Protein AF-A0A2I8A7H7-F1 (afdb_monomer)

Mean predicted aligned error: 17.67 Å

Secondary structure (DSSP, 8-state):
-PPPTT-----TTTTSSSHHHHHHHHHHHHHHHHHHHHHHHHHHHHHHTTTTTSTTSSTTHHHHHHHHHHHHHHHHHHHHHHHHHHHHHHHHTT--

pLDDT: mean 74.41, std 13.61, range [52.31, 98.0]

Foldseek 3Di:
DDDDPPDDPPPPDPQCPDPNNVVVVVVVVVVVVVVVVVVVVVVVVVCVVVVPPPPPPPVPPVVVVVVVVVVVVVVVVVVVVVVVVVVVVVVVVVPD

Radius of gyration: 31.08 Å; Cα contacts (8 Å, |Δi|>4): 6; chains: 1; bounding box: 53×71×58 Å

Solvent-accessible surface area (backbone atoms only — not comparable to full-atom values): 5874 Å² total; per-residue (Å²): 137,83,76,58,94,88,53,69,86,77,68,85,67,79,56,58,83,42,76,69,23,51,51,51,51,50,51,52,52,50,54,54,50,52,51,53,49,54,56,50,51,58,48,47,63,57,38,70,80,53,59,88,81,62,78,78,67,67,78,60,51,62,63,53,54,56,52,54,55,51,51,54,52,51,50,53,53,50,52,54,52,50,54,56,53,61,55,56,58,63,61,63,68,72,78,113

Sequence (96 aa):
MRLKRWESPRREGRNDKGKGGSARKRQIKKQRQMLRQKLKEANKQNKQNNQNDNKNREDFFFPVFLLVLRINLHICTYTNIKCVMDMSEKHTSKIK

Structure (mmCIF, N/CA/C/O backbone):
data_AF-A0A2I8A7H7-F1
#
_entry.id   AF-A0A2I8A7H7-F1
#
loop_
_atom_site.group_PDB
_atom_site.id
_atom_site.type_symbol
_atom_site.label_atom_id
_atom_site.label_alt_id
_atom_site.label_comp_id
_atom_site.label_asym_id
_atom_site.label_entity_id
_atom_site.label_seq_id
_atom_site.pdbx_PDB_ins_code
_atom_site.Cartn_x
_atom_site.Cartn_y
_atom_site.Cartn_z
_atom_site.occupancy
_atom_site.B_iso_or_equiv
_atom_site.auth_seq_id
_atom_site.auth_comp_id
_atom_site.auth_asym_id
_atom_site.auth_atom_id
_atom_site.pdbx_PDB_model_num
ATOM 1 N N . MET A 1 1 ? 28.462 -14.214 -4.226 1.00 56.66 1 MET A N 1
ATOM 2 C CA . MET A 1 1 ? 28.592 -14.691 -5.624 1.00 56.66 1 MET A CA 1
ATOM 3 C C . MET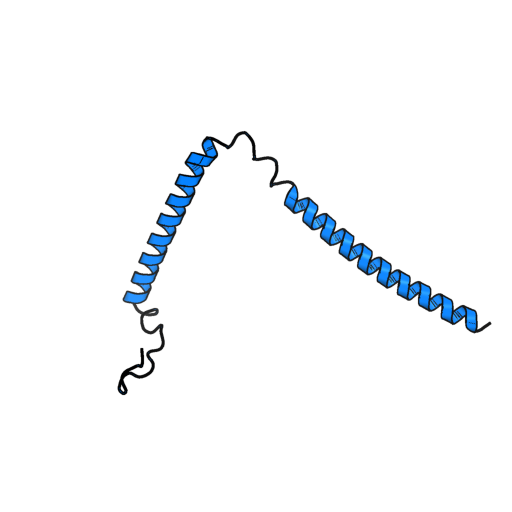 A 1 1 ? 29.251 -13.600 -6.454 1.00 56.66 1 MET A C 1
ATOM 5 O O . MET A 1 1 ? 28.756 -12.482 -6.433 1.00 56.66 1 MET A O 1
ATOM 9 N N . ARG A 1 2 ? 30.371 -13.884 -7.131 1.00 75.94 2 ARG A N 1
ATOM 10 C CA . ARG A 1 2 ? 30.986 -12.950 -8.093 1.00 75.94 2 ARG A CA 1
ATOM 11 C C . ARG A 1 2 ? 30.378 -13.180 -9.482 1.00 75.94 2 ARG A C 1
ATOM 13 O O . ARG A 1 2 ? 30.204 -14.332 -9.868 1.00 75.94 2 ARG A O 1
ATOM 20 N N . LEU A 1 3 ? 30.056 -12.106 -10.206 1.00 64.81 3 LEU A N 1
ATOM 21 C CA . LEU A 1 3 ? 29.582 -12.189 -11.595 1.00 64.81 3 LEU A CA 1
ATOM 22 C C . LEU A 1 3 ? 30.694 -12.706 -12.521 1.00 64.81 3 LEU A C 1
ATOM 24 O O . LEU A 1 3 ? 31.877 -12.438 -12.287 1.00 64.81 3 LEU A O 1
ATOM 28 N N . LYS A 1 4 ? 30.320 -13.434 -13.584 1.00 77.56 4 LYS A N 1
ATOM 29 C CA . LYS A 1 4 ? 31.277 -13.859 -14.617 1.00 77.56 4 LYS A CA 1
ATOM 30 C C . LYS A 1 4 ? 31.776 -12.643 -15.404 1.00 77.56 4 LYS A C 1
ATOM 32 O O . LYS A 1 4 ? 31.050 -11.679 -15.601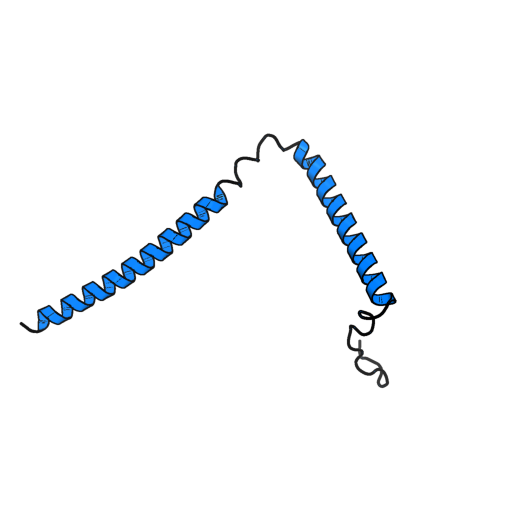 1.00 77.56 4 LYS A O 1
ATOM 37 N N . ARG A 1 5 ? 33.020 -12.695 -15.892 1.00 69.31 5 ARG A N 1
ATOM 38 C CA . ARG A 1 5 ? 33.715 -11.563 -16.546 1.00 69.31 5 ARG A CA 1
ATOM 39 C C . ARG A 1 5 ? 33.002 -11.004 -17.790 1.00 69.31 5 ARG A C 1
ATOM 41 O O . ARG A 1 5 ? 33.161 -9.832 -18.099 1.00 69.31 5 ARG A O 1
ATOM 48 N N . TRP A 1 6 ? 32.212 -11.819 -18.483 1.00 76.38 6 TRP A N 1
ATOM 49 C CA . TRP A 1 6 ? 31.400 -11.413 -19.641 1.00 76.38 6 TRP A CA 1
ATOM 50 C C . TRP A 1 6 ? 29.988 -10.939 -19.258 1.00 76.38 6 TRP A C 1
ATOM 52 O O . TRP A 1 6 ? 29.181 -10.572 -20.109 1.00 76.38 6 TRP A O 1
ATOM 62 N N . GLU A 1 7 ? 29.667 -10.945 -17.971 1.00 68.56 7 GLU A N 1
ATOM 63 C CA . GLU A 1 7 ? 28.370 -10.574 -17.440 1.00 68.56 7 GLU A CA 1
ATOM 64 C C . GLU A 1 7 ? 28.460 -9.127 -16.945 1.00 68.56 7 GLU A C 1
ATOM 66 O O . GLU A 1 7 ? 28.847 -8.855 -15.810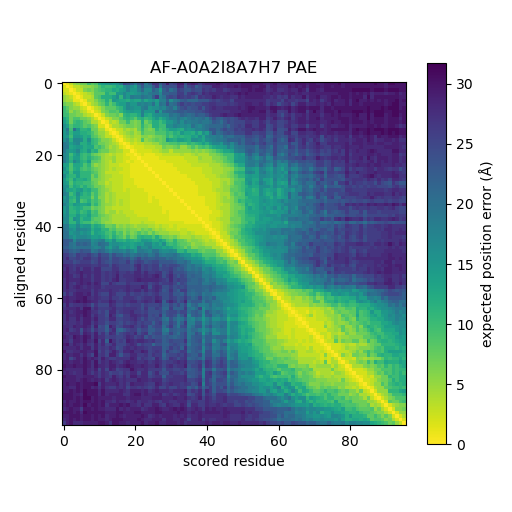 1.00 68.56 7 GLU A O 1
ATOM 71 N N . SER A 1 8 ? 28.151 -8.175 -17.833 1.00 70.31 8 SER A N 1
ATOM 72 C CA . SER A 1 8 ? 28.041 -6.758 -17.457 1.00 70.31 8 SER A CA 1
ATOM 73 C C . SER A 1 8 ? 27.062 -6.631 -16.283 1.00 70.31 8 SER A C 1
ATOM 75 O O . SER A 1 8 ? 26.032 -7.317 -16.338 1.00 70.31 8 SER A O 1
ATOM 77 N N . PRO A 1 9 ? 27.345 -5.818 -15.236 1.00 74.06 9 PRO A N 1
ATOM 78 C CA . PRO A 1 9 ? 26.492 -5.687 -14.057 1.00 74.06 9 PRO A CA 1
ATOM 79 C C . PRO A 1 9 ? 25.034 -5.512 -14.474 1.00 74.06 9 PRO A C 1
ATOM 81 O O . PRO A 1 9 ? 24.622 -4.445 -14.940 1.00 74.06 9 PRO A O 1
ATOM 84 N N . ARG A 1 10 ? 24.256 -6.599 -14.394 1.00 71.12 10 ARG A N 1
ATOM 85 C CA . ARG A 1 10 ? 22.880 -6.596 -14.884 1.00 71.12 10 ARG A CA 1
ATOM 86 C C . ARG A 1 10 ? 22.090 -5.725 -13.928 1.00 71.12 10 ARG A C 1
ATOM 88 O O . ARG A 1 10 ? 21.741 -6.162 -12.839 1.00 71.12 10 ARG A O 1
ATOM 95 N N . ARG A 1 11 ? 21.834 -4.480 -14.328 1.00 68.25 11 ARG A N 1
ATOM 96 C CA . ARG A 1 11 ? 20.935 -3.601 -13.585 1.00 68.25 11 ARG A CA 1
ATOM 97 C C . ARG A 1 11 ? 19.570 -4.277 -13.501 1.00 68.25 11 ARG A C 1
ATOM 99 O O . ARG A 1 11 ? 18.984 -4.647 -14.524 1.00 68.25 11 ARG A O 1
ATOM 106 N N . GLU A 1 12 ? 19.084 -4.454 -12.282 1.00 71.56 12 GLU A N 1
ATOM 107 C CA . GLU A 1 12 ? 17.722 -4.908 -12.036 1.00 71.56 12 GLU A CA 1
ATOM 108 C C . GLU A 1 12 ? 16.743 -3.914 -12.693 1.00 71.56 12 GLU A C 1
ATOM 110 O O . GLU A 1 12 ? 16.957 -2.702 -12.652 1.00 71.56 12 GLU A O 1
ATOM 115 N N . GLY A 1 13 ? 15.705 -4.414 -13.377 1.00 71.56 13 GLY A N 1
ATOM 116 C CA . GLY A 1 13 ? 14.660 -3.565 -13.976 1.00 71.56 13 GLY A CA 1
ATOM 117 C C . GLY A 1 13 ? 14.531 -3.559 -15.507 1.00 71.56 13 GLY A C 1
ATOM 118 O O . GLY A 1 13 ? 13.647 -2.882 -16.036 1.00 71.56 13 GLY A O 1
ATOM 119 N N . ARG A 1 14 ? 15.323 -4.347 -16.255 1.00 68.00 14 ARG A N 1
ATOM 120 C CA . ARG A 1 14 ? 15.138 -4.509 -17.722 1.00 68.00 14 ARG A CA 1
ATOM 121 C C . ARG A 1 14 ? 13.770 -5.108 -18.086 1.00 68.00 14 ARG A C 1
ATOM 123 O O . ARG A 1 14 ? 13.202 -4.785 -19.126 1.00 68.00 14 ARG A O 1
ATOM 130 N N . ASN A 1 15 ? 13.211 -5.932 -17.199 1.00 66.25 15 ASN A N 1
ATOM 131 C CA . ASN A 1 15 ? 12.013 -6.729 -17.471 1.00 66.25 15 ASN A CA 1
ATOM 132 C C . ASN A 1 15 ? 10.716 -6.053 -17.010 1.00 66.25 15 ASN A C 1
ATOM 134 O O . ASN A 1 15 ? 9.649 -6.614 -17.212 1.00 66.25 15 ASN A O 1
ATOM 138 N N . ASP A 1 16 ? 10.783 -4.865 -16.407 1.00 68.50 16 ASP A N 1
ATOM 139 C CA . ASP A 1 16 ? 9.642 -4.208 -15.758 1.00 68.50 16 ASP A CA 1
ATOM 140 C C . ASP A 1 16 ? 8.780 -3.342 -16.681 1.00 68.50 16 ASP A C 1
ATOM 142 O O . ASP A 1 16 ? 7.659 -2.984 -16.299 1.00 68.50 16 ASP A O 1
ATOM 146 N N . LYS A 1 17 ? 9.316 -2.985 -17.856 1.00 74.19 17 LYS A N 1
ATOM 147 C CA . LYS A 1 17 ? 8.715 -2.057 -18.830 1.00 74.19 17 LYS A CA 1
ATOM 148 C C . LYS A 1 17 ? 8.111 -2.760 -20.059 1.00 74.19 17 LYS A C 1
ATOM 150 O O . LYS A 1 17 ? 7.515 -2.100 -20.899 1.00 74.19 17 LYS A O 1
ATOM 155 N N . GLY A 1 18 ? 8.249 -4.086 -20.162 1.00 83.06 18 GLY A N 1
ATOM 156 C CA . GLY A 1 18 ? 7.691 -4.896 -21.254 1.00 83.06 18 GLY A CA 1
ATOM 157 C C . GLY A 1 18 ? 6.405 -5.638 -20.876 1.00 83.06 18 GLY A C 1
ATOM 158 O O . GLY A 1 18 ? 6.041 -5.727 -19.702 1.00 83.06 18 GLY A O 1
ATOM 159 N N . LYS A 1 19 ? 5.750 -6.255 -21.870 1.00 82.75 19 LYS A N 1
ATOM 160 C CA . LYS A 1 19 ? 4.497 -7.024 -21.706 1.00 82.75 19 LYS A CA 1
ATOM 161 C C . LYS A 1 19 ? 4.599 -8.097 -20.608 1.00 82.75 19 LYS A C 1
ATOM 163 O O . LYS A 1 19 ? 3.680 -8.235 -19.802 1.00 82.75 19 LYS A O 1
ATOM 168 N N . GLY A 1 20 ? 5.745 -8.780 -20.516 1.00 87.88 20 GLY A N 1
ATOM 169 C CA . GLY A 1 20 ? 6.033 -9.760 -19.458 1.00 87.88 20 GLY A CA 1
ATOM 170 C C . GLY A 1 20 ? 6.151 -9.147 -18.055 1.00 87.88 20 GLY A C 1
ATOM 171 O O . GLY A 1 20 ? 5.61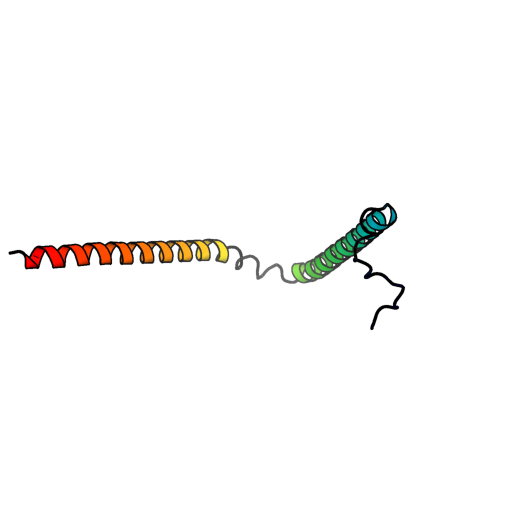8 -9.698 -17.093 1.00 87.88 20 GLY A O 1
ATOM 172 N N . GLY A 1 21 ? 6.761 -7.966 -17.932 1.00 89.94 21 GLY A N 1
ATOM 173 C CA . GLY A 1 21 ? 6.859 -7.224 -16.670 1.00 89.94 21 GLY A CA 1
ATOM 174 C C . GLY A 1 21 ? 5.517 -6.743 -16.157 1.00 89.94 21 GLY A C 1
ATOM 175 O O . GLY A 1 21 ? 5.177 -6.942 -14.991 1.00 89.94 21 GLY A O 1
ATOM 176 N N . SER A 1 22 ? 4.719 -6.151 -17.045 1.00 89.31 22 SER A N 1
ATOM 177 C CA . SER A 1 22 ? 3.369 -5.695 -16.719 1.00 89.31 22 SER A CA 1
ATOM 178 C C . SER A 1 22 ? 2.464 -6.862 -16.312 1.00 89.31 22 SER A C 1
ATOM 180 O O . SER A 1 22 ? 1.727 -6.743 -15.333 1.00 89.31 22 SER A O 1
ATOM 182 N N . ALA A 1 23 ? 2.551 -8.007 -16.998 1.00 92.19 23 ALA A N 1
ATOM 183 C CA . ALA A 1 23 ? 1.821 -9.220 -16.627 1.00 92.19 23 ALA A CA 1
ATOM 184 C C . ALA A 1 23 ? 2.241 -9.741 -15.241 1.00 92.19 23 ALA A C 1
ATOM 186 O O . ALA A 1 23 ? 1.384 -9.974 -14.386 1.00 92.19 23 ALA A O 1
ATOM 187 N N . ARG A 1 24 ? 3.550 -9.819 -14.969 1.00 90.50 24 ARG A N 1
ATOM 188 C CA . ARG A 1 24 ? 4.084 -10.235 -13.663 1.00 90.50 24 ARG A CA 1
ATOM 189 C C . ARG A 1 24 ? 3.650 -9.295 -12.534 1.00 90.50 24 ARG A C 1
ATOM 191 O O . ARG A 1 24 ? 3.204 -9.752 -11.484 1.00 90.50 24 ARG A O 1
ATOM 198 N N . LYS A 1 25 ? 3.688 -7.976 -12.753 1.00 91.56 25 LYS A N 1
ATOM 199 C CA . LYS A 1 25 ? 3.195 -6.975 -11.787 1.00 91.56 25 LYS A CA 1
ATOM 200 C C . LYS A 1 25 ? 1.706 -7.158 -11.481 1.00 91.56 25 LYS A C 1
ATOM 202 O O . LYS A 1 25 ? 1.307 -7.073 -10.319 1.00 91.56 25 LYS A O 1
ATOM 207 N N . ARG A 1 26 ? 0.882 -7.454 -12.495 1.00 94.50 26 ARG A N 1
ATOM 208 C CA . ARG A 1 26 ? -0.552 -7.753 -12.314 1.00 94.50 26 ARG A CA 1
ATOM 209 C C . ARG A 1 26 ? -0.768 -9.019 -11.485 1.00 94.50 26 ARG A C 1
ATOM 211 O O . ARG A 1 26 ? -1.591 -8.995 -10.572 1.00 94.50 26 ARG A O 1
ATOM 218 N N . GLN A 1 27 ? -0.008 -10.084 -11.743 1.00 95.69 27 GLN A N 1
ATOM 219 C CA . GLN A 1 27 ? -0.070 -11.320 -10.952 1.00 95.69 27 GLN A CA 1
ATOM 220 C C . GLN A 1 27 ? 0.268 -11.061 -9.480 1.00 95.69 27 GLN A C 1
ATOM 222 O O . GLN A 1 27 ? -0.508 -11.426 -8.597 1.00 95.69 27 GLN A O 1
ATOM 227 N N . ILE A 1 28 ? 1.363 -10.343 -9.216 1.00 95.88 28 ILE A N 1
ATOM 228 C CA . ILE A 1 28 ? 1.780 -9.983 -7.853 1.00 95.88 28 ILE A CA 1
ATOM 229 C C . ILE A 1 28 ? 0.710 -9.128 -7.161 1.00 95.88 28 ILE A C 1
ATOM 231 O O . ILE A 1 28 ? 0.381 -9.359 -5.996 1.00 95.88 28 ILE A O 1
ATOM 235 N N . LYS A 1 29 ? 0.115 -8.157 -7.868 1.00 96.88 29 LYS A N 1
ATOM 236 C CA . LYS A 1 29 ? -0.974 -7.333 -7.323 1.00 96.88 29 LYS A CA 1
ATOM 237 C C . LYS A 1 29 ? -2.184 -8.190 -6.935 1.00 96.88 29 LYS A C 1
ATOM 239 O O . LYS A 1 29 ? -2.720 -8.004 -5.845 1.00 96.88 29 LYS A O 1
ATOM 244 N N . LYS A 1 30 ? -2.568 -9.154 -7.780 1.00 98.00 30 LYS A N 1
ATOM 245 C CA . LYS A 1 30 ? -3.676 -10.083 -7.512 1.00 98.00 30 LYS A CA 1
ATOM 246 C C . LYS A 1 30 ? -3.394 -10.956 -6.287 1.00 98.00 30 LYS A C 1
ATOM 248 O O . LYS A 1 30 ? -4.240 -11.046 -5.405 1.00 98.00 30 LYS A O 1
ATOM 253 N N . GLN A 1 31 ? -2.191 -11.526 -6.182 1.00 97.62 31 GLN A N 1
ATOM 254 C CA . GLN A 1 31 ? -1.769 -12.309 -5.012 1.00 97.62 31 GLN A CA 1
ATOM 255 C C . GLN A 1 31 ? -1.848 -11.489 -3.719 1.00 97.62 31 GLN A C 1
ATOM 257 O O . GLN A 1 31 ? -2.447 -11.930 -2.739 1.00 97.62 31 GLN A O 1
ATOM 262 N N . ARG A 1 32 ? -1.321 -10.258 -3.731 1.00 97.56 32 ARG A N 1
ATOM 263 C CA . ARG A 1 32 ? -1.386 -9.350 -2.575 1.00 97.56 32 ARG A CA 1
ATOM 264 C C . ARG A 1 32 ? -2.822 -8.985 -2.197 1.00 97.56 32 ARG A C 1
ATOM 266 O O . ARG A 1 32 ? -3.134 -8.911 -1.013 1.00 97.56 32 ARG A O 1
ATOM 273 N N . GLN A 1 33 ? -3.695 -8.750 -3.175 1.00 97.62 33 GLN A N 1
ATOM 274 C CA . GLN A 1 33 ? -5.103 -8.447 -2.919 1.00 97.62 33 GLN A CA 1
ATOM 275 C C . GLN A 1 33 ? -5.831 -9.632 -2.276 1.00 97.62 33 GLN A C 1
ATOM 277 O O . GLN A 1 33 ? -6.521 -9.433 -1.278 1.00 97.62 33 GLN A O 1
ATOM 282 N N . MET A 1 34 ? -5.624 -10.848 -2.789 1.00 97.25 34 MET A N 1
ATOM 283 C CA . MET A 1 34 ? -6.190 -12.062 -2.193 1.00 97.25 34 MET A CA 1
ATOM 284 C C . MET A 1 34 ? -5.689 -12.266 -0.761 1.00 97.25 34 MET A C 1
ATOM 286 O O . MET A 1 34 ? -6.479 -12.559 0.129 1.00 97.25 34 MET A O 1
ATOM 290 N N . LEU A 1 35 ? -4.397 -12.040 -0.503 1.00 96.69 35 LEU A N 1
ATOM 291 C CA . LEU A 1 35 ? -3.846 -12.114 0.852 1.00 96.69 35 LEU A CA 1
ATOM 292 C C . LEU A 1 35 ? -4.519 -11.105 1.795 1.00 96.69 35 LEU A C 1
ATOM 294 O O . LEU A 1 35 ? -4.907 -11.460 2.903 1.00 96.69 35 LEU A O 1
ATOM 298 N N . ARG A 1 36 ? -4.717 -9.859 1.347 1.00 96.12 36 ARG A N 1
ATOM 299 C CA . ARG A 1 36 ? -5.427 -8.835 2.133 1.00 96.12 36 ARG A CA 1
ATOM 300 C C . ARG A 1 36 ? -6.865 -9.239 2.450 1.00 96.12 36 ARG A C 1
ATOM 302 O O . ARG A 1 36 ? -7.327 -8.945 3.547 1.00 96.12 36 ARG A O 1
ATOM 309 N N . GLN A 1 37 ? -7.570 -9.867 1.510 1.00 94.81 37 GLN A N 1
ATOM 310 C CA . GLN A 1 37 ? -8.931 -10.362 1.735 1.00 94.81 37 GLN A CA 1
ATOM 311 C C . GLN A 1 37 ? -8.938 -11.473 2.784 1.00 94.81 37 GLN A C 1
ATOM 313 O O . GLN A 1 37 ? -9.625 -11.324 3.788 1.00 94.81 37 GLN A O 1
ATOM 318 N N . LYS A 1 38 ? -8.068 -12.481 2.643 1.00 93.81 38 LYS A N 1
ATOM 319 C CA . LYS A 1 38 ? -7.928 -13.574 3.618 1.00 93.81 38 LYS A CA 1
ATOM 320 C C . LYS A 1 38 ? -7.613 -13.074 5.029 1.00 93.81 38 LYS A C 1
ATOM 322 O O . LYS A 1 38 ? -8.24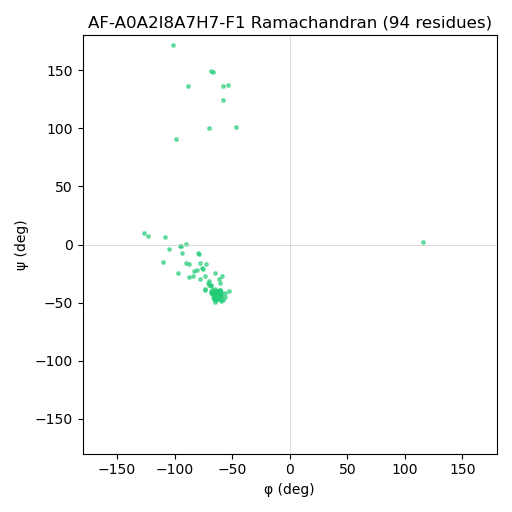7 -13.498 5.986 1.00 93.81 38 LYS A O 1
ATOM 327 N N . LEU A 1 39 ? -6.682 -12.127 5.164 1.00 92.50 39 LEU A N 1
ATOM 328 C CA . LEU A 1 39 ? -6.346 -11.533 6.465 1.00 92.50 39 LEU A CA 1
ATOM 329 C C . LEU A 1 39 ? -7.520 -10.741 7.060 1.00 92.50 39 LEU A C 1
ATOM 331 O O . LEU A 1 39 ? -7.757 -10.784 8.264 1.00 92.50 39 LEU A O 1
ATOM 335 N N . LYS A 1 40 ? -8.278 -10.019 6.226 1.00 89.19 40 LYS A N 1
ATOM 336 C CA . LYS A 1 40 ? -9.479 -9.302 6.675 1.00 89.19 40 LYS A CA 1
ATOM 337 C C . LYS A 1 40 ? -10.600 -10.256 7.080 1.00 89.19 40 LYS A C 1
ATOM 339 O O . LYS A 1 40 ? -11.280 -9.970 8.056 1.00 89.19 40 LYS A O 1
ATOM 344 N N . GLU A 1 41 ? -10.805 -11.343 6.347 1.00 86.50 41 GLU A N 1
ATOM 345 C CA . GLU A 1 41 ? -11.810 -12.370 6.648 1.00 86.50 41 GLU A CA 1
ATOM 346 C C . GLU A 1 41 ? -11.481 -13.106 7.948 1.00 86.50 41 GLU A C 1
ATOM 348 O O . GLU A 1 41 ? -12.336 -13.162 8.830 1.00 86.50 41 GLU A O 1
ATOM 353 N N . ALA A 1 42 ? -10.228 -13.538 8.124 1.00 81.06 42 ALA A N 1
ATOM 354 C CA . ALA A 1 42 ? -9.750 -14.132 9.373 1.00 81.06 42 ALA A CA 1
ATOM 355 C C . ALA A 1 42 ? -9.967 -13.188 10.570 1.00 81.06 42 ALA A C 1
ATOM 357 O O . ALA A 1 42 ? -10.454 -13.591 11.624 1.00 81.06 42 ALA A O 1
ATOM 358 N N . ASN A 1 43 ? -9.696 -11.892 10.389 1.00 78.31 43 ASN A N 1
ATOM 359 C CA . ASN A 1 43 ? -9.950 -10.902 11.431 1.00 78.31 43 ASN A CA 1
ATOM 360 C C . ASN A 1 43 ? -11.442 -10.629 11.657 1.00 78.31 43 ASN A C 1
ATOM 362 O O . ASN A 1 43 ? -11.819 -10.355 12.788 1.00 78.31 43 ASN A O 1
ATOM 366 N N . LYS A 1 44 ? -12.306 -10.696 10.633 1.00 73.75 44 LYS A N 1
ATOM 367 C CA . LYS A 1 44 ? -13.760 -10.494 10.785 1.00 73.75 44 LYS A CA 1
ATOM 368 C C . LYS A 1 44 ? -14.412 -11.600 11.611 1.00 73.75 44 LYS A C 1
ATOM 370 O O . LYS A 1 44 ? -15.233 -11.273 12.461 1.00 73.75 44 LYS A O 1
ATOM 375 N N . GLN A 1 45 ? -14.019 -12.857 11.401 1.00 64.50 45 GLN A N 1
ATOM 376 C CA . GLN A 1 45 ? -14.501 -13.989 12.201 1.00 64.50 45 GLN A CA 1
ATOM 377 C C . GLN A 1 45 ? -14.137 -13.806 13.684 1.00 64.50 45 GLN A C 1
ATOM 379 O O . GLN A 1 45 ? -14.993 -13.927 14.553 1.00 64.50 45 GLN A O 1
ATOM 384 N N . ASN A 1 46 ? -12.907 -13.371 13.973 1.00 60.47 46 ASN A N 1
ATOM 385 C CA . ASN A 1 46 ? -12.483 -13.059 15.342 1.00 60.47 46 ASN A CA 1
ATOM 386 C C . ASN A 1 46 ? -13.145 -11.792 15.914 1.00 60.47 46 ASN A C 1
ATOM 388 O O . ASN A 1 46 ? -13.380 -11.712 17.121 1.00 60.47 46 ASN A O 1
ATOM 392 N N . LYS A 1 47 ? -13.458 -10.795 15.069 1.00 60.09 47 LYS A N 1
ATOM 393 C CA . LYS A 1 47 ? -14.096 -9.540 15.498 1.00 60.09 47 LYS A CA 1
ATOM 394 C C . LYS A 1 47 ? -15.569 -9.725 15.837 1.00 60.09 47 LYS A C 1
ATOM 396 O O . LYS A 1 47 ? -15.996 -9.111 16.799 1.00 60.09 47 LYS A O 1
ATOM 401 N N . GLN A 1 48 ? -16.327 -10.545 15.105 1.00 57.19 48 GLN A N 1
ATOM 402 C CA . GLN A 1 48 ? -17.740 -10.810 15.427 1.00 57.19 48 GLN A CA 1
ATOM 403 C C . GLN A 1 48 ? -17.899 -11.430 16.822 1.00 57.19 48 GLN A C 1
ATOM 405 O O . GLN A 1 48 ? -18.831 -11.080 17.535 1.00 57.19 48 GLN A O 1
ATOM 410 N N . ASN A 1 49 ? -16.927 -12.237 17.255 1.00 54.94 49 ASN A N 1
ATOM 411 C CA . ASN A 1 49 ? -16.909 -12.819 18.599 1.00 54.94 49 ASN A CA 1
ATOM 412 C C . ASN A 1 49 ? -16.446 -11.843 19.703 1.00 54.9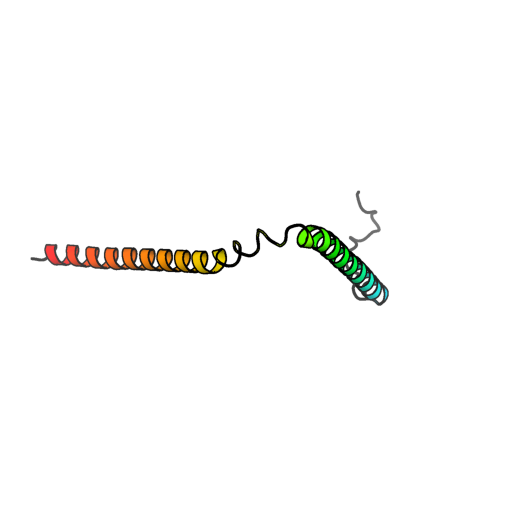4 49 ASN A C 1
ATOM 414 O O . ASN A 1 49 ? -16.677 -12.111 20.873 1.00 54.94 49 ASN A O 1
ATOM 418 N N . ASN A 1 50 ? -15.811 -10.714 19.355 1.00 54.34 50 ASN A N 1
ATOM 419 C CA . ASN A 1 50 ? -15.228 -9.748 20.307 1.00 54.34 50 ASN A CA 1
ATOM 420 C C . ASN A 1 50 ? -15.783 -8.311 20.157 1.00 54.34 50 ASN A C 1
ATOM 422 O O . ASN A 1 50 ? -15.251 -7.363 20.738 1.00 54.34 50 ASN A O 1
ATOM 426 N N . GLN A 1 51 ? -16.808 -8.099 19.324 1.00 53.03 51 GLN A N 1
ATOM 427 C CA . GLN A 1 51 ? -17.245 -6.762 18.893 1.00 53.03 51 GLN A CA 1
ATOM 428 C C . GLN A 1 51 ? -18.089 -5.999 19.913 1.00 53.03 51 GLN A C 1
ATOM 430 O O . GLN A 1 51 ? -18.315 -4.806 19.701 1.00 53.03 51 GLN A O 1
ATOM 435 N N . ASN A 1 52 ? -18.502 -6.641 21.004 1.00 53.91 52 ASN A N 1
ATOM 436 C CA . ASN A 1 52 ? -19.334 -5.998 22.015 1.00 53.91 52 ASN A CA 1
ATOM 437 C C . ASN A 1 52 ? -18.529 -5.117 22.991 1.00 53.91 52 ASN A C 1
ATOM 439 O O . ASN A 1 52 ? -19.091 -4.157 23.503 1.00 53.91 52 ASN A O 1
ATOM 443 N N . ASP A 1 53 ? -17.213 -5.327 23.156 1.00 55.25 53 ASP A N 1
ATOM 444 C CA . ASP A 1 53 ? -16.492 -4.722 24.295 1.00 55.25 53 ASP A CA 1
ATOM 445 C C . ASP A 1 53 ? -15.494 -3.592 23.969 1.00 55.25 53 ASP A C 1
ATOM 447 O O . ASP A 1 53 ? -15.088 -2.862 24.870 1.00 55.25 53 ASP A O 1
ATOM 451 N N . ASN A 1 54 ? -15.075 -3.390 22.710 1.00 55.44 54 ASN A N 1
ATOM 452 C CA . ASN A 1 54 ? -13.898 -2.536 22.419 1.00 55.44 54 ASN A CA 1
ATOM 453 C C . ASN A 1 54 ? -14.096 -1.394 21.406 1.00 55.44 54 ASN A C 1
ATOM 455 O O . ASN A 1 54 ? -13.126 -0.755 21.010 1.00 55.44 54 ASN A O 1
ATOM 459 N N . LYS A 1 55 ? -15.325 -1.080 20.980 1.00 54.56 55 LYS A N 1
ATOM 460 C CA . LYS A 1 55 ? -15.555 0.011 20.006 1.00 54.56 55 LYS A CA 1
ATOM 461 C C . LYS A 1 55 ? -15.365 1.429 20.571 1.00 54.56 55 LYS A C 1
ATOM 463 O O . LYS A 1 55 ? -15.193 2.347 19.788 1.00 54.56 55 LYS A O 1
ATOM 468 N N . ASN A 1 56 ? -15.363 1.6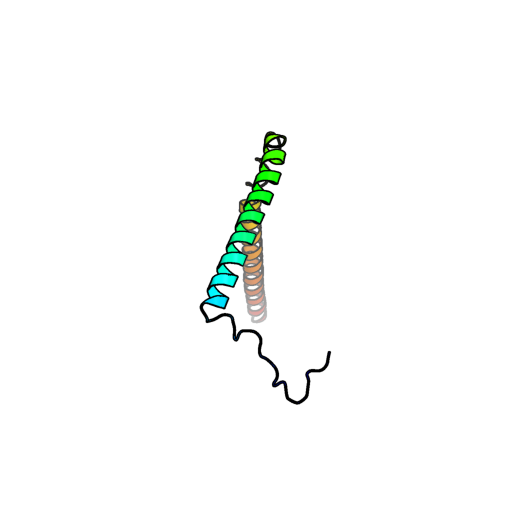09 21.893 1.00 56.12 56 ASN A N 1
ATOM 469 C CA . ASN A 1 56 ? -15.403 2.938 22.522 1.00 56.12 56 ASN A CA 1
ATOM 470 C C . ASN A 1 56 ? -14.039 3.561 22.873 1.00 56.12 56 ASN A C 1
ATOM 472 O O . ASN A 1 56 ? -14.013 4.706 23.312 1.00 56.12 56 ASN A O 1
ATOM 476 N N . ARG A 1 57 ? -12.908 2.852 22.739 1.00 57.53 57 ARG A N 1
ATOM 477 C CA . ARG A 1 57 ? -11.620 3.347 23.276 1.00 57.53 57 ARG A CA 1
ATOM 478 C C . ARG A 1 57 ? 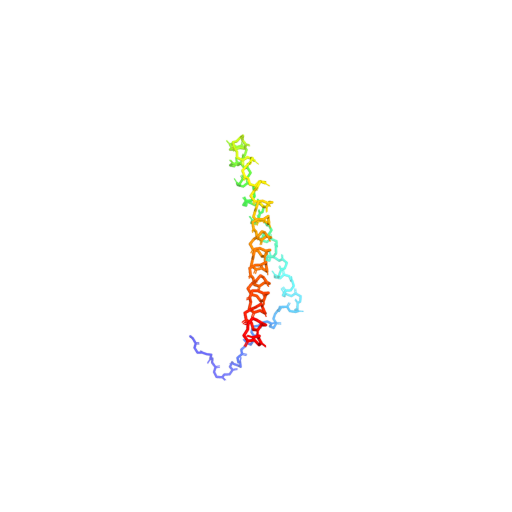-10.719 4.065 22.270 1.00 57.53 57 ARG A C 1
ATOM 480 O O . ARG A 1 57 ? -9.928 4.910 22.674 1.00 57.53 57 ARG A O 1
ATOM 487 N N . GLU A 1 58 ? -10.861 3.777 20.981 1.00 59.34 58 GLU A N 1
ATOM 488 C CA . GLU A 1 58 ? -9.940 4.279 19.949 1.00 59.34 58 GLU A CA 1
ATOM 489 C C . GLU A 1 58 ? -10.352 5.665 19.404 1.00 59.34 58 GLU A C 1
ATOM 491 O O . GLU A 1 58 ? -9.499 6.461 19.013 1.00 59.34 58 GLU A O 1
ATOM 496 N N . ASP A 1 59 ? -11.651 5.992 19.420 1.00 61.66 59 ASP A N 1
ATOM 497 C CA . ASP A 1 59 ? -12.189 7.216 18.800 1.00 61.66 59 ASP A CA 1
ATOM 498 C C . ASP A 1 59 ? -11.901 8.493 19.621 1.00 61.66 59 ASP A C 1
ATOM 500 O O . ASP A 1 59 ? -11.866 9.597 19.075 1.00 61.66 59 ASP A O 1
ATOM 504 N N . PHE A 1 60 ? -11.614 8.360 20.922 1.00 61.09 60 PHE A N 1
ATOM 505 C CA . PHE A 1 60 ? -11.296 9.492 21.807 1.00 61.09 60 PHE A CA 1
ATOM 506 C C . PHE A 1 60 ? -9.801 9.838 21.874 1.00 61.09 60 PHE A C 1
ATOM 508 O O . PHE A 1 60 ? -9.446 10.930 22.316 1.00 61.09 60 PHE A O 1
ATOM 515 N N . PHE A 1 61 ? -8.907 8.953 21.424 1.00 68.38 61 PHE A N 1
ATOM 516 C CA . PHE A 1 61 ? -7.462 9.157 21.578 1.00 68.38 61 PHE A CA 1
ATOM 517 C C . PHE A 1 61 ? -6.909 10.228 20.621 1.00 68.38 61 PHE A C 1
ATOM 519 O O . PHE A 1 61 ? -6.088 11.065 21.003 1.00 68.38 61 PHE A O 1
ATOM 526 N N . PHE A 1 62 ? -7.404 10.251 19.381 1.00 67.81 62 PHE A N 1
ATOM 527 C CA . PHE A 1 62 ? -6.961 11.186 18.344 1.00 67.81 62 PHE A CA 1
ATOM 528 C C . PHE A 1 62 ? -7.255 12.673 18.652 1.00 67.81 62 PHE A C 1
ATOM 530 O O . PHE A 1 62 ? -6.338 13.488 18.510 1.00 67.81 62 PHE A O 1
ATOM 537 N N . PRO A 1 63 ? -8.462 13.077 19.111 1.00 78.38 63 PRO A N 1
ATOM 538 C CA . PRO A 1 63 ? -8.728 14.481 19.437 1.00 78.38 63 PRO A CA 1
ATOM 539 C C . PRO A 1 63 ? -7.949 14.979 20.668 1.00 78.38 63 PRO A C 1
ATOM 541 O O . PRO A 1 63 ? -7.494 16.124 20.675 1.00 78.38 63 PRO A O 1
ATOM 544 N N . VAL A 1 64 ? -7.735 14.130 21.681 1.00 79.12 64 VAL A N 1
ATOM 545 C CA . VAL A 1 64 ? -6.989 14.497 22.901 1.00 79.12 64 VAL A CA 1
ATOM 546 C C . VAL A 1 64 ? -5.512 14.750 22.591 1.00 79.12 64 VAL A C 1
ATOM 548 O O . VAL A 1 64 ? -4.941 15.736 23.058 1.00 79.12 64 VAL A O 1
ATOM 551 N N . PHE A 1 65 ? -4.901 13.920 21.744 1.00 78.88 65 PHE A N 1
ATOM 552 C CA . PHE A 1 65 ? -3.503 14.085 21.340 1.00 78.88 65 PHE A CA 1
ATOM 553 C C . PHE A 1 65 ? -3.242 15.432 20.640 1.00 78.88 65 PHE A C 1
ATOM 555 O O . PHE A 1 65 ? -2.264 16.120 20.941 1.00 78.88 65 PHE A O 1
ATOM 562 N N . LEU A 1 66 ? -4.146 15.851 19.746 1.00 80.12 66 LEU A N 1
ATOM 563 C CA . LEU A 1 66 ? -4.024 17.124 19.027 1.00 80.12 66 LEU A CA 1
ATOM 564 C C . LEU A 1 66 ? -4.192 18.344 19.946 1.00 80.12 66 LEU A C 1
ATOM 566 O O . LEU A 1 66 ? -3.509 19.353 19.753 1.00 80.12 66 LEU A O 1
ATOM 570 N N . LEU A 1 67 ? -5.063 18.254 20.956 1.00 80.69 67 LEU A N 1
ATOM 571 C CA . LEU A 1 67 ? -5.245 19.306 21.958 1.00 80.69 67 LEU A CA 1
ATOM 572 C C . LEU A 1 67 ? -3.962 19.510 22.780 1.00 80.69 67 LEU A C 1
ATOM 574 O O . LEU A 1 67 ? -3.483 20.635 22.916 1.00 80.69 67 LEU A O 1
ATOM 578 N N . VAL A 1 68 ? -3.373 18.416 23.270 1.00 83.50 68 VAL A N 1
ATOM 579 C CA . VAL A 1 68 ? -2.139 18.450 24.069 1.00 83.50 68 VAL A CA 1
ATOM 580 C C . VAL A 1 68 ? -0.984 19.052 23.267 1.00 83.50 68 VAL A C 1
ATOM 582 O O . VAL A 1 68 ? -0.257 19.902 23.782 1.00 83.50 68 VAL A O 1
ATOM 585 N N . LEU A 1 69 ? -0.831 18.693 21.988 1.00 81.88 69 LEU A N 1
ATOM 586 C CA . LEU A 1 69 ? 0.226 19.253 21.139 1.00 81.88 69 LEU A CA 1
ATOM 587 C C . LEU A 1 69 ? 0.081 20.776 20.954 1.00 81.88 69 LEU A C 1
ATOM 589 O O . LEU A 1 69 ? 1.073 21.503 21.018 1.00 81.88 69 LEU A O 1
ATOM 593 N N . ARG A 1 70 ? -1.153 21.273 20.778 1.00 82.12 70 ARG A N 1
ATOM 594 C CA . ARG A 1 70 ? -1.424 22.716 20.657 1.00 82.12 70 ARG A CA 1
ATOM 595 C C . ARG A 1 70 ? -1.134 23.484 21.941 1.00 82.12 70 ARG A C 1
ATOM 597 O O . ARG A 1 70 ? -0.542 24.558 21.872 1.00 82.12 70 ARG A O 1
ATOM 604 N N . ILE A 1 71 ? -1.528 22.939 23.091 1.00 85.12 71 ILE A N 1
ATOM 605 C CA . ILE A 1 71 ? -1.302 23.574 24.396 1.00 85.12 71 ILE A CA 1
ATOM 606 C C . ILE A 1 71 ? 0.201 23.721 24.658 1.00 85.12 71 ILE A C 1
ATOM 608 O O . ILE A 1 71 ? 0.657 24.804 25.017 1.00 85.12 71 ILE A O 1
ATOM 612 N N . ASN A 1 72 ? 0.987 22.674 24.400 1.00 79.69 72 ASN A N 1
ATOM 613 C CA . ASN A 1 72 ? 2.436 22.710 24.613 1.00 79.69 72 ASN A CA 1
ATOM 614 C C . ASN A 1 72 ? 3.146 23.735 23.715 1.00 79.69 72 ASN A C 1
ATOM 616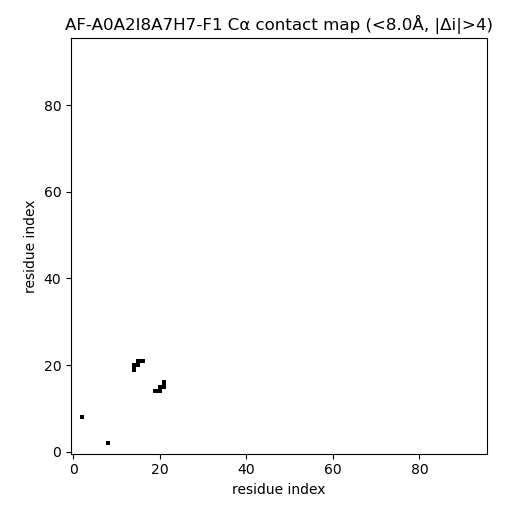 O O . ASN A 1 72 ? 4.031 24.451 24.184 1.00 79.69 72 ASN A O 1
ATOM 620 N N . LEU A 1 73 ? 2.734 23.858 22.447 1.00 79.62 73 LEU A N 1
ATOM 621 C CA . LEU A 1 73 ? 3.287 24.872 21.546 1.00 79.62 73 LEU A CA 1
ATOM 622 C C . LEU A 1 73 ? 2.959 26.292 22.032 1.00 79.62 73 LEU A C 1
ATOM 624 O O . LEU A 1 73 ? 3.840 27.147 22.046 1.00 79.62 73 LEU A O 1
ATOM 628 N N . HIS A 1 74 ? 1.721 26.520 22.484 1.00 80.38 74 HIS A N 1
ATOM 629 C CA . HIS A 1 74 ? 1.277 27.820 22.989 1.00 80.38 74 HIS A CA 1
ATOM 630 C C . HIS A 1 74 ? 2.007 28.227 24.276 1.00 80.38 74 HIS A C 1
ATOM 632 O O . HIS A 1 74 ? 2.441 29.373 24.408 1.00 80.38 74 HIS A O 1
ATOM 638 N N . ILE A 1 75 ? 2.192 27.287 25.209 1.00 79.75 75 ILE A N 1
ATOM 639 C CA . ILE A 1 75 ? 2.972 27.515 26.433 1.00 79.75 75 ILE A CA 1
ATOM 640 C C . ILE A 1 75 ? 4.408 27.890 26.066 1.00 79.75 75 ILE A C 1
ATOM 642 O O . ILE A 1 75 ? 4.907 28.896 26.558 1.00 79.75 75 ILE A O 1
ATOM 646 N N . CYS A 1 76 ? 5.040 27.149 25.151 1.00 71.56 76 CYS A N 1
ATOM 647 C CA . CYS A 1 76 ? 6.410 27.417 24.719 1.00 71.56 76 CYS A CA 1
ATOM 648 C C . CYS A 1 76 ? 6.552 28.809 24.083 1.00 71.56 76 CYS A C 1
ATOM 650 O O . CYS A 1 76 ? 7.469 29.559 24.413 1.00 71.56 76 CYS A O 1
ATOM 652 N N . THR A 1 77 ? 5.625 29.214 23.211 1.00 75.12 77 THR A N 1
ATOM 653 C CA . THR A 1 77 ? 5.651 30.569 22.642 1.00 75.12 77 THR A CA 1
ATOM 654 C C . THR A 1 77 ? 5.431 31.640 23.707 1.00 75.12 77 THR A C 1
ATOM 656 O O . THR A 1 77 ? 6.122 32.653 23.704 1.00 75.12 77 THR A O 1
ATOM 659 N N . TYR A 1 78 ? 4.525 31.405 24.657 1.00 77.44 78 TYR A N 1
ATOM 660 C CA . TYR A 1 78 ? 4.194 32.369 25.701 1.00 77.44 78 TYR A CA 1
ATOM 661 C C . TYR A 1 78 ? 5.345 32.572 26.694 1.00 77.44 78 TYR A C 1
ATOM 663 O O . TYR A 1 78 ? 5.660 33.708 27.042 1.00 77.44 78 TYR A O 1
ATOM 671 N N . THR A 1 79 ? 6.028 31.499 27.105 1.00 76.06 79 THR A N 1
ATOM 672 C CA . THR A 1 79 ? 7.202 31.595 27.986 1.00 76.06 79 THR A CA 1
ATOM 673 C C . THR A 1 79 ? 8.370 32.290 27.298 1.00 76.06 79 THR A C 1
ATOM 675 O O . THR A 1 79 ? 9.037 33.112 27.922 1.00 76.06 79 THR A O 1
ATOM 678 N N . ASN A 1 80 ? 8.597 32.013 26.009 1.00 74.19 80 ASN A N 1
ATOM 679 C CA . ASN A 1 80 ? 9.632 32.695 25.232 1.00 74.19 80 ASN A CA 1
ATOM 680 C C . ASN A 1 80 ? 9.337 34.198 25.092 1.00 74.19 80 ASN A C 1
ATOM 682 O O . ASN A 1 80 ? 10.219 35.014 25.346 1.00 74.19 80 ASN A O 1
ATOM 686 N N . ILE A 1 81 ? 8.097 34.577 24.762 1.00 75.50 81 ILE A N 1
ATOM 687 C CA . ILE A 1 81 ? 7.693 35.988 24.642 1.00 75.50 81 ILE A CA 1
ATOM 688 C C . ILE A 1 81 ? 7.804 36.710 25.993 1.00 75.50 81 ILE A C 1
ATOM 690 O O . ILE A 1 81 ? 8.367 37.801 26.059 1.00 75.50 81 ILE A O 1
ATOM 694 N N . LYS A 1 82 ? 7.328 36.095 27.082 1.00 79.44 82 LYS A N 1
ATOM 695 C CA . LYS A 1 82 ? 7.407 36.679 28.427 1.00 79.44 82 LYS A CA 1
ATOM 696 C C . LYS A 1 82 ? 8.853 36.897 28.882 1.00 79.44 82 LYS A C 1
ATOM 698 O O . LYS A 1 82 ? 9.172 37.963 29.394 1.00 79.44 82 LYS A O 1
ATOM 703 N N . CYS A 1 83 ? 9.741 35.941 28.609 1.00 68.69 83 CYS A N 1
ATOM 704 C CA . CYS A 1 83 ? 11.168 36.068 28.908 1.00 68.69 83 CYS A CA 1
ATOM 705 C C . CYS A 1 83 ? 11.820 37.253 28.168 1.00 68.69 83 CYS A C 1
ATOM 707 O O . CYS A 1 83 ? 12.627 37.978 28.747 1.00 68.69 83 CYS A O 1
ATOM 709 N N . VAL A 1 84 ? 11.441 37.492 26.907 1.00 73.69 84 VAL A N 1
ATOM 710 C CA . VAL A 1 84 ? 11.935 38.638 26.122 1.00 73.69 84 VAL A CA 1
ATOM 711 C C . VAL A 1 84 ? 11.433 39.971 26.694 1.00 73.69 84 VAL A C 1
ATOM 713 O O . VAL A 1 84 ? 12.207 40.924 26.775 1.00 73.69 84 VAL A O 1
ATOM 716 N N . MET A 1 85 ? 10.175 40.039 27.143 1.00 65.38 85 MET A N 1
ATOM 717 C CA . MET A 1 85 ? 9.625 41.242 27.786 1.00 65.38 85 MET A CA 1
ATOM 718 C C . MET A 1 85 ? 10.299 41.541 29.136 1.00 65.38 85 MET A C 1
ATOM 720 O O . MET A 1 85 ? 10.737 42.670 29.355 1.00 65.38 85 MET A O 1
ATOM 724 N N . ASP A 1 86 ? 10.493 40.527 29.987 1.00 67.94 86 ASP A N 1
ATOM 725 C CA . ASP A 1 86 ? 11.144 40.674 31.301 1.00 67.94 86 ASP A CA 1
ATOM 726 C C . ASP A 1 86 ? 12.630 41.091 31.192 1.00 67.94 86 ASP A C 1
ATOM 728 O O . ASP A 1 86 ? 13.197 41.674 32.122 1.00 67.94 86 ASP A O 1
ATOM 732 N N . MET A 1 87 ? 13.295 40.802 30.066 1.00 61.72 87 MET A N 1
ATOM 733 C CA . MET A 1 87 ? 14.669 41.255 29.797 1.00 61.72 87 MET A CA 1
ATOM 734 C C . MET A 1 87 ? 14.736 42.725 29.358 1.00 61.72 87 MET A C 1
ATOM 736 O O . MET A 1 87 ? 15.716 43.404 29.664 1.00 61.72 87 MET A O 1
ATOM 740 N N . SER A 1 88 ? 13.692 43.246 28.703 1.00 58.41 88 SER A N 1
ATOM 741 C CA . SER A 1 88 ? 13.621 44.655 28.293 1.00 58.41 88 SER A CA 1
ATOM 742 C C . SER A 1 88 ? 13.451 45.602 29.486 1.00 58.41 88 SER A C 1
ATOM 744 O O . SER A 1 88 ? 14.006 46.700 29.486 1.00 58.41 88 SER A O 1
ATOM 746 N N . GLU A 1 89 ? 12.727 45.185 30.527 1.00 59.84 89 GLU A N 1
ATOM 747 C CA . GLU A 1 89 ? 12.471 46.015 31.716 1.00 59.84 89 GLU A CA 1
ATOM 748 C C . GLU A 1 89 ? 13.700 46.166 32.631 1.00 59.84 89 GLU A C 1
ATOM 750 O O . GLU A 1 89 ? 13.865 47.182 33.306 1.00 59.84 89 GLU A O 1
ATOM 755 N N . LYS A 1 90 ? 14.626 45.197 32.626 1.00 58.94 90 LYS A N 1
ATOM 756 C CA . LYS A 1 90 ? 15.860 45.257 33.438 1.00 58.94 90 LYS A CA 1
ATOM 757 C C . LYS A 1 90 ? 16.923 46.198 32.866 1.00 58.94 90 LYS A C 1
ATOM 759 O O . LYS A 1 90 ? 17.821 46.615 33.596 1.00 58.94 90 LYS A O 1
ATOM 764 N N . HIS A 1 91 ? 16.845 46.527 31.576 1.00 57.62 91 HIS A N 1
ATOM 765 C CA . HIS A 1 91 ? 17.771 47.463 30.934 1.00 57.62 91 HIS A CA 1
ATOM 766 C C . HIS A 1 91 ? 17.364 48.933 31.123 1.00 57.62 91 HIS A C 1
ATOM 768 O O . HIS A 1 91 ? 18.239 49.795 31.162 1.00 57.62 91 HIS A O 1
ATOM 774 N N . THR A 1 92 ? 16.074 49.239 31.306 1.00 56.75 92 THR A N 1
ATOM 775 C CA . THR A 1 92 ? 15.586 50.620 31.496 1.00 56.75 92 THR A CA 1
ATOM 776 C C . THR A 1 92 ? 15.695 51.116 32.940 1.00 56.75 92 THR A C 1
ATOM 778 O O . THR A 1 92 ? 15.788 52.322 33.159 1.00 56.75 92 THR A O 1
ATOM 781 N N . SER A 1 93 ? 15.752 50.217 33.929 1.00 57.53 93 SER A N 1
ATOM 782 C CA . SER A 1 93 ? 15.924 50.569 35.350 1.00 57.53 93 SER A CA 1
ATOM 783 C C . SER A 1 93 ? 17.370 50.878 35.758 1.00 57.53 93 SER A C 1
ATOM 785 O O . SER A 1 93 ? 17.598 51.345 36.869 1.00 57.53 93 SER A O 1
ATOM 787 N N . LYS A 1 94 ? 18.346 50.656 34.865 1.00 57.81 94 LYS A N 1
ATOM 788 C CA . LYS A 1 94 ? 19.779 50.935 35.083 1.00 57.81 94 LYS A CA 1
ATOM 789 C C . LYS A 1 94 ? 20.254 52.295 34.545 1.00 57.81 94 LYS A C 1
ATOM 791 O O . LYS A 1 94 ? 21.435 52.598 34.670 1.00 57.81 94 LYS A O 1
ATOM 796 N N . ILE A 1 95 ? 19.364 53.075 33.919 1.00 58.16 95 ILE A N 1
ATOM 797 C CA . ILE A 1 95 ? 19.668 54.374 33.275 1.00 58.16 95 ILE A CA 1
ATOM 798 C C . ILE A 1 95 ? 19.085 55.566 34.079 1.00 58.16 95 ILE A C 1
ATOM 800 O O . ILE A 1 95 ? 19.167 56.709 33.641 1.00 58.16 95 ILE A O 1
ATOM 804 N N . LYS A 1 96 ? 18.522 55.335 35.272 1.00 52.31 96 LYS A N 1
ATOM 805 C CA . LYS A 1 96 ? 18.120 56.401 36.207 1.00 52.31 96 LYS A CA 1
ATOM 806 C C . LYS A 1 96 ? 19.026 56.442 37.424 1.00 52.31 96 LYS A C 1
ATOM 808 O O . LYS A 1 96 ? 19.351 55.345 37.928 1.00 52.31 96 LYS A O 1
#